Protein AF-A0AA96JI76-F1 (afdb_monomer)

Sequence (88 aa):
MATANRARKLLADIAERAVLTYVEAFLGLLLAAGTTSVVSLSALESAAIAAVPAGLAVVKGAVGSLLGRAGTASWLPARSDPASTTLN

Foldseek 3Di:
DVVVVLVVVLVVVLVVQLVVQLVVQLVVLVCCCVPHPPDPDDSVRSSVVSNVVSVVSNVVSVVCVPQADRPDPVSDDLVPDPPNPPPD

Structure (mmCIF, N/CA/C/O backbone):
data_AF-A0AA96JI76-F1
#
_entry.id   AF-A0AA96JI76-F1
#
loop_
_atom_site.group_PDB
_atom_site.id
_atom_site.type_symbol
_atom_site.label_atom_id
_atom_site.label_alt_id
_atom_site.label_comp_id
_atom_site.label_asym_id
_atom_site.label_entity_id
_atom_site.label_seq_id
_atom_site.pdbx_PDB_ins_code
_atom_site.Cartn_x
_atom_site.Cartn_y
_atom_site.Cartn_z
_atom_site.occupancy
_atom_site.B_iso_or_equiv
_atom_site.auth_seq_id
_atom_site.auth_comp_id
_atom_site.auth_asym_id
_atom_site.auth_atom_id
_atom_site.pdbx_PDB_model_num
ATOM 1 N N . MET A 1 1 ? 10.431 -3.687 -28.055 1.00 56.97 1 MET A N 1
ATOM 2 C CA . MET A 1 1 ? 9.353 -4.575 -27.546 1.00 56.97 1 MET A CA 1
ATOM 3 C C . MET A 1 1 ? 9.691 -5.231 -26.196 1.00 56.97 1 MET A C 1
ATOM 5 O O . MET A 1 1 ? 8.847 -5.225 -25.308 1.00 56.97 1 MET A O 1
ATOM 9 N N . ALA A 1 2 ? 10.919 -5.726 -25.977 1.00 62.97 2 ALA A N 1
ATOM 10 C CA . ALA A 1 2 ? 11.326 -6.371 -24.714 1.00 62.97 2 ALA A CA 1
ATOM 11 C C . ALA A 1 2 ? 11.368 -5.448 -23.466 1.00 62.97 2 ALA A C 1
ATOM 13 O O . ALA A 1 2 ? 11.132 -5.902 -22.349 1.00 62.97 2 ALA A O 1
ATOM 14 N N . THR A 1 3 ? 11.649 -4.152 -23.625 1.00 67.69 3 THR A N 1
ATOM 15 C CA . THR A 1 3 ? 11.699 -3.155 -22.531 1.00 67.69 3 THR A CA 1
ATOM 16 C C . THR A 1 3 ? 10.318 -2.800 -21.977 1.00 67.69 3 THR A C 1
ATOM 18 O O . THR A 1 3 ? 10.125 -2.833 -20.765 1.00 67.69 3 THR A O 1
ATOM 21 N N . ALA A 1 4 ? 9.327 -2.576 -22.845 1.00 70.44 4 ALA A N 1
ATOM 22 C CA . ALA A 1 4 ? 7.943 -2.304 -22.437 1.00 70.44 4 ALA A CA 1
ATOM 23 C C . ALA A 1 4 ? 7.302 -3.476 -21.665 1.00 70.44 4 ALA A C 1
ATOM 25 O O . ALA A 1 4 ? 6.430 -3.282 -20.822 1.00 70.44 4 ALA A O 1
ATOM 26 N N . ASN A 1 5 ? 7.731 -4.712 -21.937 1.00 80.12 5 ASN A N 1
ATOM 27 C CA . ASN A 1 5 ? 7.247 -5.890 -21.216 1.00 80.12 5 ASN A CA 1
ATOM 28 C C . ASN A 1 5 ? 7.868 -6.009 -19.810 1.00 80.12 5 ASN A C 1
ATOM 30 O O . ASN A 1 5 ? 7.182 -6.384 -18.864 1.00 80.12 5 ASN A O 1
ATOM 34 N N . ARG A 1 6 ? 9.140 -5.617 -19.649 1.00 75.62 6 ARG A N 1
ATOM 35 C CA . ARG A 1 6 ? 9.804 -5.536 -18.335 1.00 75.62 6 ARG A CA 1
ATOM 36 C C . ARG A 1 6 ? 9.202 -4.456 -17.442 1.00 75.62 6 ARG A C 1
ATOM 38 O O . ARG A 1 6 ? 8.928 -4.736 -16.283 1.00 75.62 6 ARG A O 1
ATOM 45 N N . ALA A 1 7 ? 8.938 -3.269 -17.990 1.00 79.50 7 ALA A N 1
ATOM 46 C CA . ALA A 1 7 ? 8.306 -2.182 -17.244 1.00 79.50 7 ALA A CA 1
ATOM 47 C C . ALA A 1 7 ? 6.919 -2.581 -16.712 1.00 79.50 7 ALA A C 1
ATOM 49 O O . ALA A 1 7 ? 6.630 -2.373 -15.540 1.00 79.50 7 ALA A O 1
ATOM 50 N N . ARG A 1 8 ? 6.090 -3.236 -17.539 1.00 83.88 8 ARG A N 1
ATOM 51 C CA . ARG A 1 8 ? 4.774 -3.742 -17.110 1.00 83.88 8 ARG A CA 1
ATOM 52 C C . ARG A 1 8 ? 4.873 -4.778 -15.990 1.00 83.88 8 ARG A C 1
ATOM 54 O O . ARG A 1 8 ? 4.123 -4.681 -15.028 1.00 83.88 8 ARG A O 1
ATOM 61 N N . LYS A 1 9 ? 5.808 -5.731 -16.087 1.00 84.25 9 LYS A N 1
ATOM 62 C CA . LYS A 1 9 ? 6.041 -6.726 -15.025 1.00 84.25 9 LYS A CA 1
ATOM 63 C C . LYS A 1 9 ? 6.498 -6.085 -13.717 1.00 84.25 9 LYS A C 1
ATOM 65 O O . LYS A 1 9 ? 6.006 -6.460 -12.665 1.00 84.25 9 LYS A O 1
ATOM 70 N N . LEU A 1 10 ? 7.401 -5.108 -13.791 1.00 83.62 10 LEU A N 1
ATOM 71 C CA . LEU A 1 10 ? 7.863 -4.369 -12.618 1.00 83.62 10 LEU A CA 1
ATOM 72 C C . LEU A 1 10 ? 6.718 -3.595 -11.953 1.00 83.62 10 LEU A C 1
ATOM 74 O O . LEU A 1 10 ? 6.554 -3.677 -10.745 1.00 83.62 10 LEU A O 1
ATOM 78 N N . LEU A 1 11 ? 5.918 -2.859 -12.729 1.00 87.31 11 LEU A N 1
ATOM 79 C CA . LEU A 1 11 ? 4.782 -2.113 -12.183 1.00 87.31 11 LEU A CA 1
ATOM 80 C C . LEU A 1 11 ? 3.742 -3.043 -11.550 1.00 87.31 11 LEU A C 1
ATOM 82 O O . LEU A 1 11 ? 3.206 -2.707 -10.500 1.00 87.31 11 LEU A O 1
ATOM 86 N N . ALA A 1 12 ? 3.490 -4.208 -12.155 1.00 89.75 12 ALA A N 1
ATOM 87 C CA . ALA A 1 12 ? 2.612 -5.222 -11.581 1.00 89.75 12 ALA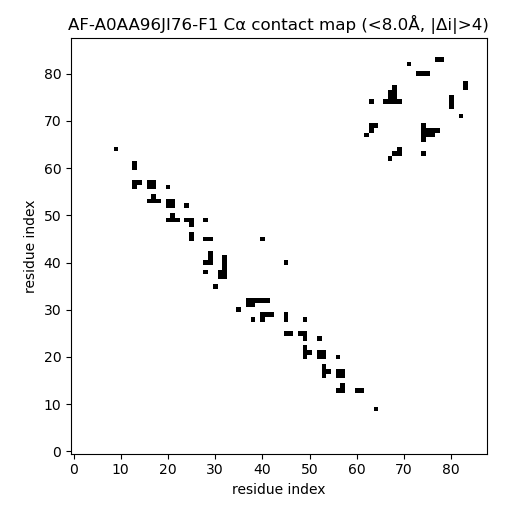 A CA 1
ATOM 88 C C . ALA A 1 12 ? 3.158 -5.769 -10.250 1.00 89.75 12 ALA A C 1
ATOM 90 O O . ALA A 1 12 ? 2.408 -5.810 -9.283 1.00 89.75 12 ALA A O 1
ATOM 91 N N . ASP A 1 13 ? 4.455 -6.093 -10.169 1.00 87.81 13 ASP A N 1
ATOM 92 C CA . ASP A 1 13 ? 5.104 -6.552 -8.927 1.00 87.81 13 ASP A CA 1
ATOM 93 C C . ASP A 1 13 ? 5.027 -5.495 -7.814 1.00 87.81 13 ASP A C 1
ATOM 95 O O . ASP A 1 13 ? 4.664 -5.794 -6.676 1.00 87.81 13 ASP A O 1
ATOM 99 N N . ILE A 1 14 ? 5.306 -4.230 -8.149 1.00 90.50 14 ILE A N 1
ATOM 100 C CA . ILE A 1 14 ? 5.214 -3.117 -7.196 1.00 90.50 14 ILE A CA 1
ATOM 101 C C . ILE A 1 14 ? 3.770 -2.933 -6.719 1.00 90.50 14 ILE A C 1
ATOM 103 O O . ILE A 1 14 ? 3.545 -2.760 -5.523 1.00 90.50 14 ILE A O 1
ATOM 107 N N . ALA A 1 15 ? 2.800 -2.971 -7.635 1.00 92.38 15 ALA A N 1
ATOM 108 C CA . ALA A 1 15 ? 1.390 -2.812 -7.302 1.00 92.38 15 ALA A CA 1
ATOM 109 C C . ALA A 1 15 ? 0.885 -3.957 -6.415 1.00 92.38 15 ALA A C 1
ATOM 111 O O . ALA A 1 15 ? 0.256 -3.695 -5.394 1.00 92.38 15 ALA A O 1
ATOM 112 N N . GLU A 1 16 ? 1.201 -5.207 -6.760 1.00 94.25 16 GLU A N 1
ATOM 113 C CA . GLU A 1 16 ? 0.831 -6.386 -5.975 1.00 94.25 16 GLU A CA 1
ATOM 114 C C . GLU A 1 16 ? 1.390 -6.292 -4.554 1.00 94.25 16 GLU A C 1
ATOM 116 O O . GLU A 1 16 ? 0.646 -6.400 -3.580 1.00 94.25 16 GLU A O 1
ATOM 121 N N . ARG A 1 17 ? 2.679 -5.969 -4.417 1.00 92.50 17 ARG A N 1
ATOM 122 C CA . ARG A 1 17 ? 3.319 -5.795 -3.109 1.00 92.50 17 ARG A CA 1
ATOM 123 C C . ARG A 1 17 ? 2.726 -4.647 -2.309 1.00 92.50 17 ARG A C 1
ATOM 125 O O . ARG A 1 17 ? 2.513 -4.804 -1.111 1.00 92.50 17 ARG A O 1
ATOM 132 N N . ALA A 1 18 ? 2.453 -3.510 -2.939 1.00 96.06 18 ALA A N 1
ATOM 133 C CA . ALA A 1 18 ? 1.864 -2.360 -2.263 1.00 96.06 18 ALA A CA 1
ATOM 134 C C . ALA A 1 18 ? 0.445 -2.659 -1.761 1.00 96.06 18 ALA A C 1
ATOM 136 O O . ALA A 1 18 ? 0.130 -2.347 -0.615 1.00 96.06 18 ALA A O 1
ATOM 137 N N . VAL A 1 19 ? -0.386 -3.307 -2.585 1.00 97.44 19 VAL A N 1
ATOM 138 C CA . VAL A 1 19 ? -1.753 -3.699 -2.214 1.00 97.44 19 VAL A CA 1
ATOM 139 C C . VAL A 1 19 ? -1.735 -4.734 -1.095 1.00 97.44 19 VAL A C 1
ATOM 141 O O . VAL A 1 19 ? -2.434 -4.550 -0.103 1.00 97.44 19 VAL A O 1
ATOM 144 N N . LEU A 1 20 ? -0.912 -5.780 -1.208 1.00 97.88 20 LEU A N 1
ATOM 145 C CA . LEU A 1 20 ? -0.787 -6.797 -0.161 1.00 97.88 20 LEU A CA 1
ATOM 146 C C . LEU A 1 20 ? -0.305 -6.184 1.156 1.00 97.88 20 LEU A C 1
ATOM 148 O O . LEU A 1 20 ? -0.912 -6.428 2.193 1.00 97.88 20 LEU A O 1
ATOM 152 N N . THR A 1 21 ? 0.706 -5.312 1.101 1.00 97.75 21 THR A N 1
ATOM 153 C CA . THR A 1 21 ? 1.221 -4.599 2.281 1.00 97.75 21 THR A CA 1
ATOM 154 C C . THR A 1 21 ? 0.143 -3.724 2.919 1.00 97.75 21 THR A C 1
ATOM 156 O O . THR A 1 21 ? 0.011 -3.697 4.140 1.00 97.75 21 THR A O 1
ATOM 159 N N . TYR A 1 22 ? -0.643 -3.010 2.106 1.00 98.00 22 TYR A N 1
ATOM 160 C CA . TYR A 1 22 ? -1.743 -2.185 2.596 1.00 98.00 22 TYR A CA 1
ATOM 161 C C . TYR A 1 22 ? -2.806 -3.027 3.298 1.00 98.00 22 TYR A C 1
ATOM 163 O O . TYR A 1 22 ? -3.198 -2.709 4.417 1.00 98.00 22 TYR A O 1
ATOM 171 N N . VAL A 1 23 ? -3.258 -4.104 2.652 1.00 98.25 23 VAL A N 1
ATOM 172 C CA . VAL A 1 23 ? -4.292 -4.994 3.191 1.00 98.25 23 VAL A CA 1
ATOM 173 C C . VAL A 1 23 ? -3.813 -5.646 4.484 1.00 98.25 23 VAL A C 1
ATOM 175 O O . VAL A 1 23 ? -4.545 -5.642 5.468 1.00 98.25 23 VAL A O 1
ATOM 178 N N . GLU A 1 24 ? -2.581 -6.149 4.515 1.00 98.06 24 GLU A N 1
ATOM 179 C CA . GLU A 1 24 ? -1.995 -6.770 5.703 1.00 98.06 24 GLU A CA 1
ATOM 180 C C . GLU A 1 24 ? -1.884 -5.777 6.867 1.00 98.06 24 GLU A C 1
ATOM 182 O O . GLU A 1 24 ? -2.360 -6.062 7.966 1.00 98.06 24 GLU A O 1
ATOM 187 N N . ALA A 1 25 ? -1.339 -4.580 6.626 1.00 97.88 25 ALA A N 1
ATOM 188 C CA . ALA A 1 25 ? -1.214 -3.554 7.658 1.00 97.88 25 ALA A CA 1
ATOM 189 C C . ALA A 1 25 ? -2.582 -3.050 8.144 1.00 97.88 25 ALA A C 1
ATOM 191 O O . ALA A 1 25 ? -2.781 -2.873 9.345 1.00 97.88 25 ALA A O 1
ATOM 192 N N . PHE A 1 26 ? -3.536 -2.846 7.232 1.00 98.00 26 PHE A N 1
ATOM 193 C CA . PHE A 1 26 ? -4.884 -2.391 7.563 1.00 98.00 26 PHE A CA 1
ATOM 194 C C . PHE A 1 26 ? -5.629 -3.415 8.415 1.00 98.00 26 PHE A C 1
ATOM 196 O O . PHE A 1 26 ? -6.156 -3.067 9.471 1.00 98.00 26 PHE A O 1
ATOM 203 N N . LEU A 1 27 ? -5.645 -4.680 7.984 1.00 97.69 27 LEU A N 1
ATOM 204 C CA . LEU A 1 27 ? -6.292 -5.754 8.731 1.00 97.69 27 LEU A CA 1
ATOM 205 C C . LEU A 1 27 ? -5.590 -5.993 10.068 1.00 97.69 27 LEU A C 1
ATOM 207 O O . LEU A 1 27 ? -6.267 -6.175 11.075 1.00 97.69 27 LEU A O 1
ATOM 211 N N . GLY A 1 28 ? -4.258 -5.922 10.104 1.00 96.56 28 GLY A N 1
ATOM 212 C CA . GLY A 1 28 ? -3.484 -6.011 11.339 1.00 96.56 28 GLY A CA 1
ATOM 213 C C . GLY A 1 28 ? -3.861 -4.922 12.343 1.00 96.56 28 GLY A C 1
ATOM 214 O O . GLY A 1 28 ? -4.139 -5.232 13.500 1.00 96.56 28 GLY A O 1
ATOM 215 N N . LEU A 1 29 ? -3.946 -3.660 11.904 1.00 96.19 29 LEU A N 1
ATOM 216 C CA . LEU A 1 29 ? -4.383 -2.555 12.761 1.00 96.19 29 LEU A CA 1
ATOM 217 C C . LEU A 1 29 ? -5.844 -2.695 13.195 1.00 96.19 29 LEU A C 1
ATOM 219 O O . LEU A 1 29 ? -6.146 -2.467 14.363 1.00 96.19 29 LEU A O 1
ATOM 223 N N . LEU A 1 30 ? -6.741 -3.085 12.287 1.00 95.75 30 LEU A N 1
ATOM 224 C CA . LEU A 1 30 ? -8.162 -3.244 12.594 1.00 95.75 30 LEU A CA 1
ATOM 225 C C . LEU A 1 30 ? -8.385 -4.351 13.631 1.00 95.75 30 LEU A C 1
ATOM 227 O O . LEU A 1 30 ? -9.148 -4.174 14.579 1.00 95.75 30 LEU A O 1
ATOM 231 N N . LEU A 1 31 ? -7.685 -5.478 13.479 1.00 95.81 31 LEU A N 1
ATOM 232 C CA . LEU A 1 31 ? -7.700 -6.564 14.454 1.00 95.81 31 LEU A CA 1
ATOM 233 C C . LEU A 1 31 ? -7.084 -6.119 15.779 1.00 95.81 31 LEU A C 1
ATOM 235 O O . LEU A 1 31 ? -7.672 -6.375 16.827 1.00 95.81 31 LEU A O 1
ATOM 239 N N . ALA A 1 32 ? -5.947 -5.420 15.756 1.00 95.44 32 ALA A N 1
ATOM 240 C CA . ALA A 1 32 ? -5.315 -4.908 16.968 1.00 95.44 32 ALA A CA 1
ATOM 241 C C . ALA A 1 32 ? -6.244 -3.954 17.733 1.00 95.44 32 ALA A C 1
ATOM 243 O O . ALA A 1 32 ? -6.394 -4.107 18.944 1.00 95.44 32 ALA A O 1
ATOM 244 N N . ALA A 1 33 ? -6.914 -3.038 17.031 1.00 93.19 33 ALA A N 1
ATOM 245 C CA . ALA A 1 33 ? -7.856 -2.092 17.621 1.00 93.19 33 ALA A CA 1
ATOM 246 C C . ALA A 1 33 ? -9.150 -2.752 18.123 1.00 93.19 33 ALA A C 1
ATOM 248 O O . ALA A 1 33 ? -9.723 -2.315 19.116 1.00 93.19 33 ALA A O 1
ATOM 249 N N . GLY A 1 34 ? -9.616 -3.813 17.456 1.00 91.06 34 GLY A N 1
ATOM 250 C CA . GLY A 1 34 ? -10.830 -4.536 17.846 1.00 91.06 34 GLY A CA 1
ATOM 251 C C . GLY A 1 34 ? -10.634 -5.573 18.956 1.00 91.06 34 GLY A C 1
ATOM 252 O O . GLY A 1 34 ? -11.603 -5.946 19.612 1.00 91.06 34 GLY A O 1
ATOM 253 N N . THR A 1 35 ? -9.407 -6.065 19.162 1.00 93.00 35 THR A N 1
ATOM 254 C CA . THR A 1 35 ? -9.129 -7.189 20.081 1.00 93.00 35 THR A CA 1
ATOM 255 C C . THR A 1 35 ? -8.233 -6.826 21.258 1.00 93.00 35 THR A C 1
ATOM 257 O O . THR A 1 35 ? -8.195 -7.569 22.238 1.00 93.00 35 THR A O 1
ATOM 260 N N . THR A 1 36 ? -7.518 -5.701 21.196 1.00 90.75 36 THR A N 1
ATOM 261 C CA . THR A 1 36 ? -6.568 -5.296 22.237 1.00 90.75 36 THR A CA 1
ATOM 262 C C . THR A 1 36 ? -6.795 -3.854 22.668 1.00 90.75 36 THR A C 1
ATOM 264 O O . THR A 1 36 ? -7.228 -3.018 21.885 1.00 90.75 36 THR A O 1
ATOM 267 N N . SER A 1 37 ? -6.415 -3.535 23.905 1.00 86.94 37 SER A N 1
ATOM 268 C CA . SER A 1 37 ? -6.418 -2.155 24.412 1.00 86.94 37 SER A CA 1
ATOM 269 C C . SER A 1 37 ? -5.132 -1.384 24.082 1.00 86.94 37 SER A C 1
ATOM 271 O O . SER A 1 37 ? -4.943 -0.276 24.576 1.00 86.94 37 SER A O 1
ATOM 273 N N . VAL A 1 38 ? -4.211 -1.973 23.306 1.00 89.44 38 VAL A N 1
ATOM 274 C CA . VAL A 1 38 ? -2.895 -1.380 22.998 1.00 89.44 38 VAL A CA 1
ATOM 275 C C . VAL A 1 38 ? -3.023 -0.255 21.970 1.00 89.44 38 VAL A C 1
ATOM 277 O O . VAL A 1 38 ? -2.259 0.706 21.992 1.00 89.44 38 VAL A O 1
ATOM 280 N N . VAL A 1 39 ? -3.998 -0.371 21.071 1.00 87.25 39 VAL A N 1
ATOM 281 C CA . VAL A 1 39 ? -4.234 0.555 19.968 1.00 87.25 39 VAL A CA 1
ATOM 282 C C . VAL A 1 39 ? -5.721 0.882 19.949 1.00 87.25 39 VAL A C 1
ATOM 284 O O . VAL A 1 39 ? -6.541 -0.021 19.891 1.00 87.25 39 VAL A O 1
ATOM 287 N N . SER A 1 40 ? -6.076 2.165 19.996 1.00 90.19 40 SER A N 1
ATOM 288 C CA . SER A 1 40 ? -7.464 2.627 19.892 1.00 90.19 40 SER A CA 1
ATOM 289 C C . SER A 1 40 ? -7.591 3.466 18.633 1.00 90.19 40 SER A C 1
ATOM 291 O O . SER A 1 40 ? -7.258 4.649 18.637 1.00 90.19 40 SER A O 1
ATOM 293 N N . LEU A 1 41 ? -7.984 2.822 17.538 1.00 92.06 41 LEU A N 1
ATOM 294 C CA . LEU A 1 41 ? -8.109 3.448 16.228 1.00 92.06 4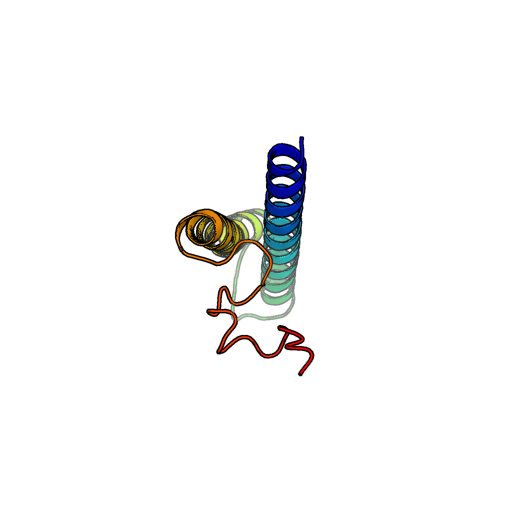1 LEU A CA 1
ATOM 295 C C . LEU A 1 41 ? -9.440 3.060 15.600 1.00 92.06 41 LEU A C 1
ATOM 297 O O . LEU A 1 41 ? -9.862 1.905 15.641 1.00 92.06 41 LEU A O 1
ATOM 301 N N . SER A 1 42 ? -10.076 4.027 14.957 1.00 93.88 42 SER A N 1
ATOM 302 C CA . SER A 1 42 ? -11.179 3.779 14.041 1.00 93.88 42 SER A CA 1
ATOM 303 C C . SER A 1 42 ? -10.694 3.067 12.771 1.00 93.88 42 SER A C 1
ATOM 305 O O . SER A 1 42 ? -9.501 3.043 12.438 1.00 93.88 42 SER A O 1
ATOM 307 N N . ALA A 1 43 ? -11.636 2.516 12.002 1.00 92.81 43 ALA A N 1
ATOM 308 C CA . ALA A 1 43 ? -11.327 1.921 10.703 1.00 92.81 43 ALA A CA 1
ATOM 309 C C . ALA A 1 43 ? -10.674 2.937 9.746 1.00 92.81 43 ALA A C 1
ATOM 311 O O . ALA A 1 43 ? -9.750 2.590 9.014 1.00 92.81 43 ALA A O 1
ATOM 312 N N . LEU A 1 44 ? -11.100 4.204 9.781 1.00 94.94 44 LEU A N 1
ATOM 313 C CA . LEU A 1 44 ? -10.533 5.247 8.926 1.00 94.94 44 LEU A CA 1
ATOM 314 C C . LEU A 1 44 ? -9.085 5.585 9.313 1.00 94.94 44 LEU A C 1
ATOM 316 O O . LEU A 1 44 ? -8.231 5.718 8.438 1.00 94.94 44 LEU A O 1
ATOM 320 N N . GLU A 1 45 ? -8.784 5.671 10.609 1.00 95.81 45 GLU A N 1
ATOM 321 C CA . GLU A 1 45 ? -7.414 5.910 11.087 1.00 95.81 45 GLU A CA 1
ATOM 322 C C . GLU A 1 45 ? -6.495 4.727 10.775 1.00 95.81 45 GLU A C 1
ATOM 324 O O . GLU A 1 45 ? -5.362 4.916 10.333 1.00 95.81 45 GLU A O 1
ATOM 329 N N . SER A 1 46 ? -7.006 3.502 10.918 1.00 95.69 46 SER A N 1
ATOM 330 C CA . SER A 1 46 ? -6.274 2.287 10.550 1.00 95.69 46 SER A CA 1
ATOM 331 C C . SER A 1 46 ? -5.921 2.270 9.063 1.00 95.69 46 SER A C 1
ATOM 333 O O . SER A 1 46 ? -4.789 1.957 8.693 1.00 95.69 46 SER A O 1
ATOM 335 N N . ALA A 1 47 ? -6.863 2.672 8.206 1.00 95.25 47 ALA A N 1
ATOM 336 C CA . ALA A 1 47 ? -6.648 2.805 6.768 1.00 95.25 47 ALA A CA 1
ATOM 337 C C . ALA A 1 47 ? -5.595 3.875 6.435 1.00 95.25 47 ALA A C 1
ATOM 339 O O . ALA A 1 47 ? -4.762 3.659 5.553 1.00 95.25 47 ALA A O 1
ATOM 340 N N . ALA A 1 48 ? -5.603 5.007 7.145 1.00 96.56 48 ALA A N 1
ATOM 341 C CA . ALA A 1 48 ? -4.620 6.071 6.958 1.00 96.56 48 ALA A CA 1
ATOM 342 C C . ALA A 1 48 ? -3.204 5.625 7.360 1.00 96.56 48 ALA A C 1
ATOM 344 O O . ALA A 1 48 ? -2.248 5.867 6.624 1.00 96.56 48 ALA A O 1
ATOM 345 N N . ILE A 1 49 ? -3.061 4.926 8.489 1.00 96.62 49 ILE A N 1
ATOM 346 C CA . ILE A 1 49 ? -1.757 4.446 8.969 1.00 96.62 49 ILE A CA 1
ATOM 347 C C . ILE A 1 49 ? -1.216 3.332 8.067 1.00 96.62 49 ILE A C 1
ATOM 349 O O . ILE A 1 49 ? -0.033 3.349 7.734 1.00 96.62 49 ILE A O 1
ATOM 353 N N . ALA A 1 50 ? -2.066 2.414 7.599 1.00 96.94 50 ALA A N 1
ATOM 354 C CA . ALA A 1 50 ? -1.676 1.345 6.675 1.00 96.94 50 ALA A CA 1
ATOM 355 C C . ALA A 1 50 ? -1.155 1.862 5.320 1.00 96.94 50 ALA A C 1
ATOM 357 O O . ALA A 1 50 ? -0.340 1.202 4.671 1.00 96.94 50 ALA A O 1
ATOM 358 N N . ALA A 1 51 ? -1.564 3.065 4.901 1.00 96.62 51 ALA A N 1
ATOM 359 C CA . ALA A 1 51 ? -1.056 3.694 3.683 1.00 96.62 51 ALA A CA 1
ATOM 360 C C . ALA A 1 51 ? 0.441 4.046 3.773 1.00 96.62 51 ALA A C 1
ATOM 362 O O . ALA A 1 51 ? 1.119 4.085 2.747 1.00 96.62 51 ALA A O 1
ATOM 363 N N . VAL A 1 52 ? 0.979 4.258 4.980 1.00 97.62 52 VAL A N 1
ATOM 364 C CA . VAL A 1 52 ? 2.393 4.604 5.190 1.00 97.62 52 VAL A CA 1
ATOM 365 C C . VAL A 1 52 ? 3.338 3.465 4.770 1.00 97.62 52 VAL A C 1
ATOM 367 O O . VAL A 1 52 ? 4.141 3.686 3.859 1.00 97.62 52 VAL A O 1
ATOM 370 N N . PRO A 1 53 ? 3.271 2.241 5.341 1.00 96.25 53 PRO A N 1
ATOM 371 C CA . PRO A 1 53 ? 4.131 1.139 4.908 1.00 96.25 53 PRO A CA 1
ATOM 372 C C . PRO A 1 53 ? 3.863 0.721 3.455 1.00 96.25 53 PRO A C 1
ATOM 374 O O . PRO A 1 53 ? 4.809 0.398 2.737 1.00 96.25 53 PRO A O 1
ATOM 377 N N . ALA A 1 54 ? 2.615 0.800 2.979 1.00 96.31 54 ALA A N 1
ATOM 378 C CA . ALA A 1 54 ? 2.289 0.540 1.576 1.00 96.31 54 ALA A CA 1
ATOM 379 C C . ALA A 1 54 ? 2.976 1.541 0.627 1.00 96.31 54 ALA A C 1
ATOM 381 O O . ALA A 1 54 ? 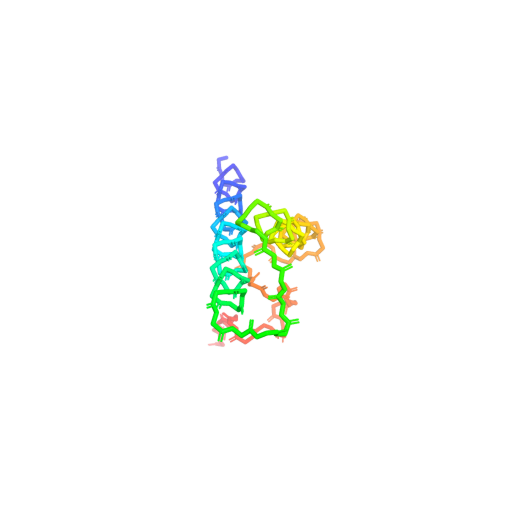3.565 1.149 -0.381 1.00 96.31 54 ALA A O 1
ATOM 382 N N . GLY A 1 55 ? 2.978 2.830 0.979 1.00 94.62 55 GLY A N 1
ATOM 383 C CA . GLY A 1 55 ? 3.711 3.863 0.251 1.00 94.62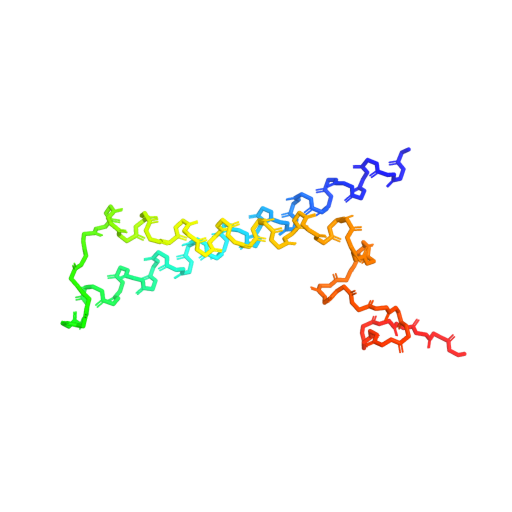 55 GLY A CA 1
ATOM 384 C C . GLY A 1 55 ? 5.219 3.611 0.250 1.00 94.62 55 GLY A C 1
ATOM 385 O O . GLY A 1 55 ? 5.864 3.709 -0.795 1.00 94.62 55 GLY A O 1
ATOM 386 N N . LEU A 1 56 ? 5.788 3.197 1.387 1.00 95.50 56 LEU A N 1
ATOM 387 C CA . LEU A 1 56 ? 7.204 2.822 1.472 1.00 95.50 56 LEU A CA 1
ATOM 388 C C . LEU A 1 56 ? 7.546 1.606 0.597 1.00 95.50 56 LEU A C 1
ATOM 390 O O . LEU A 1 56 ? 8.626 1.576 0.006 1.00 95.50 56 LEU A O 1
ATOM 394 N N . ALA A 1 57 ? 6.637 0.637 0.452 1.00 93.19 57 ALA A N 1
ATOM 395 C CA . ALA A 1 57 ? 6.819 -0.489 -0.463 1.00 93.19 57 ALA A CA 1
ATOM 396 C C 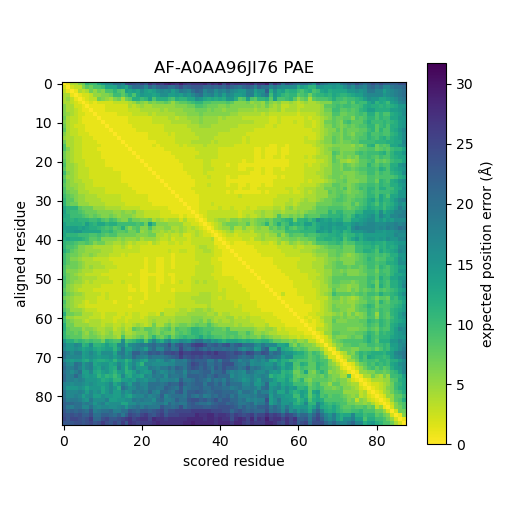. ALA A 1 57 ? 6.912 -0.022 -1.928 1.00 93.19 57 ALA A C 1
ATOM 398 O O . ALA A 1 57 ? 7.790 -0.483 -2.663 1.00 93.19 57 ALA A O 1
ATOM 399 N N . VAL A 1 58 ? 6.083 0.950 -2.334 1.00 93.44 58 VAL A N 1
ATOM 400 C CA . VAL A 1 58 ? 6.16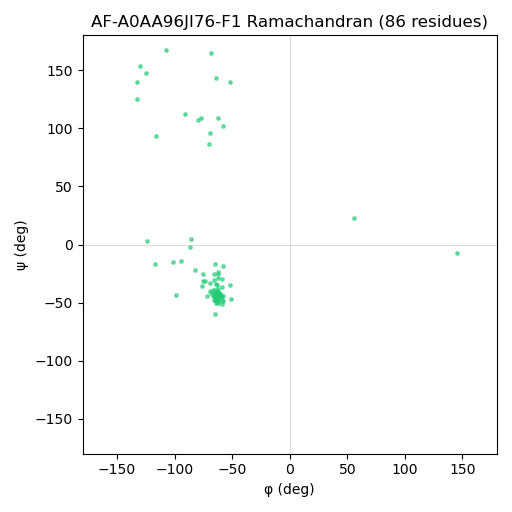1 1.578 -3.666 1.00 93.44 58 VAL A CA 1
ATOM 401 C C . VAL A 1 58 ? 7.476 2.327 -3.847 1.00 93.44 58 VAL A C 1
ATOM 403 O O . VAL A 1 58 ? 8.154 2.123 -4.853 1.00 93.44 58 VAL A O 1
ATOM 406 N N . VAL A 1 59 ? 7.868 3.156 -2.873 1.00 92.25 59 VAL A N 1
ATOM 407 C CA . VAL A 1 59 ? 9.140 3.896 -2.913 1.00 92.25 59 VAL A CA 1
ATOM 408 C C . VAL A 1 59 ? 10.311 2.929 -3.040 1.00 92.25 59 VAL A C 1
ATOM 410 O O . VAL A 1 59 ? 11.178 3.130 -3.890 1.00 92.25 59 VAL A O 1
ATOM 413 N N . LYS A 1 60 ? 10.315 1.834 -2.272 1.00 87.56 60 LYS A N 1
ATOM 414 C CA . LYS A 1 60 ? 11.316 0.778 -2.422 1.00 87.56 60 LYS A CA 1
ATOM 415 C C . LYS A 1 60 ? 11.275 0.203 -3.835 1.00 87.56 60 LYS A C 1
ATOM 417 O O . LYS A 1 60 ? 12.302 0.192 -4.493 1.00 87.56 60 LYS A O 1
ATOM 422 N N . GLY A 1 61 ? 10.120 -0.197 -4.351 1.00 85.19 61 GLY A N 1
ATOM 423 C CA . GLY A 1 61 ? 9.992 -0.666 -5.735 1.00 85.19 61 GLY A CA 1
ATOM 424 C C . GLY A 1 61 ? 10.585 0.297 -6.776 1.00 85.19 61 GLY A C 1
ATOM 425 O O . GLY A 1 61 ? 11.372 -0.111 -7.634 1.00 85.19 61 GLY A O 1
ATOM 426 N N . ALA A 1 62 ? 10.267 1.587 -6.660 1.00 85.50 62 ALA A N 1
ATOM 427 C CA . ALA A 1 62 ? 10.729 2.640 -7.559 1.00 85.50 62 ALA A CA 1
ATOM 428 C C . ALA A 1 62 ? 12.249 2.850 -7.484 1.00 85.50 62 ALA A C 1
ATOM 430 O O . ALA A 1 62 ? 12.920 2.841 -8.516 1.00 85.50 62 ALA A O 1
ATOM 431 N N . VAL A 1 63 ? 12.819 2.951 -6.280 1.00 84.12 63 VAL A N 1
ATOM 432 C CA . VAL A 1 63 ? 14.278 3.050 -6.082 1.00 84.12 63 VAL A CA 1
ATOM 433 C C . VAL A 1 63 ? 14.994 1.828 -6.676 1.00 84.12 63 VAL A C 1
ATOM 435 O O . VAL A 1 63 ? 16.103 1.939 -7.196 1.00 84.12 63 VAL A O 1
ATOM 438 N N . GLY A 1 64 ? 14.333 0.673 -6.706 1.00 76.81 64 GLY A N 1
ATOM 439 C CA . GLY A 1 64 ? 14.881 -0.563 -7.271 1.00 76.81 64 GLY A CA 1
ATOM 440 C C . GLY A 1 64 ? 14.973 -0.650 -8.741 1.00 76.81 64 GLY A C 1
ATOM 441 O O . GLY A 1 64 ? 15.901 -1.260 -9.269 1.00 76.81 64 GLY A O 1
ATOM 442 N N . SER A 1 65 ? 14.035 0.011 -9.390 1.00 75.69 65 SER A N 1
ATOM 443 C CA . SER A 1 65 ? 14.093 0.188 -10.822 1.00 75.69 65 SER A CA 1
ATOM 444 C C . SER A 1 65 ? 15.327 0.992 -11.256 1.00 75.69 65 SER A C 1
ATOM 446 O O . SER A 1 65 ? 15.777 0.821 -12.386 1.00 75.69 65 SER A O 1
ATOM 448 N N . LEU A 1 66 ? 15.891 1.820 -10.361 1.00 74.50 66 LEU A N 1
ATOM 449 C CA . LEU A 1 66 ? 17.023 2.710 -10.637 1.00 74.50 66 LEU A CA 1
ATOM 450 C C . LEU A 1 66 ? 18.371 2.140 -10.173 1.00 74.50 66 LEU A C 1
ATOM 452 O O . LEU A 1 66 ? 19.360 2.258 -10.890 1.00 74.50 66 LEU A O 1
ATOM 456 N N . LEU A 1 67 ? 18.424 1.548 -8.974 1.00 69.25 67 LEU A N 1
ATOM 457 C CA . LEU A 1 67 ? 19.677 1.119 -8.332 1.00 69.25 67 LEU A CA 1
ATOM 458 C C . LEU A 1 67 ? 19.957 -0.389 -8.444 1.00 69.25 67 LEU A C 1
ATOM 460 O O . LEU A 1 67 ? 21.071 -0.826 -8.158 1.00 69.25 67 LEU A O 1
ATOM 464 N N . GLY A 1 68 ? 18.958 -1.194 -8.810 1.00 63.72 68 GLY A N 1
ATOM 465 C CA . GLY A 1 68 ? 19.023 -2.653 -8.766 1.00 63.72 68 GLY A CA 1
ATOM 466 C C . GLY A 1 68 ? 19.136 -3.334 -10.128 1.00 63.72 68 GLY A C 1
ATOM 467 O O . GLY A 1 68 ? 18.882 -2.755 -11.185 1.00 63.72 68 GLY A O 1
ATOM 468 N N . ARG A 1 69 ? 19.463 -4.632 -10.111 1.00 63.72 69 ARG A N 1
ATOM 469 C CA . ARG A 1 69 ? 19.334 -5.485 -11.299 1.00 63.72 69 ARG A CA 1
ATOM 470 C C . ARG A 1 69 ? 17.855 -5.841 -11.479 1.00 63.72 69 ARG A C 1
ATOM 472 O O . ARG A 1 69 ? 17.298 -6.610 -10.701 1.00 63.72 69 ARG A O 1
ATOM 479 N N . ALA A 1 70 ? 17.220 -5.265 -12.502 1.00 55.72 70 ALA A N 1
ATOM 480 C CA . ALA A 1 70 ? 15.805 -5.476 -12.807 1.00 55.72 70 ALA A CA 1
ATOM 481 C C . ALA A 1 70 ? 15.504 -6.969 -13.050 1.00 55.72 70 ALA A C 1
ATOM 483 O O . ALA A 1 70 ? 15.813 -7.504 -14.117 1.00 55.72 70 ALA A O 1
ATOM 484 N N . GLY A 1 71 ? 14.920 -7.639 -12.051 1.00 55.66 71 GLY A N 1
ATOM 485 C CA . GLY A 1 71 ? 14.548 -9.056 -12.121 1.00 55.66 71 GLY A CA 1
ATOM 486 C C . GLY A 1 71 ? 14.681 -9.845 -10.818 1.00 55.66 71 GLY A C 1
ATOM 487 O O . GLY A 1 71 ? 14.246 -10.991 -10.792 1.00 55.66 71 GLY A O 1
ATOM 488 N N . THR A 1 72 ? 15.254 -9.273 -9.755 1.00 60.53 72 THR A N 1
ATOM 489 C CA . THR A 1 72 ? 15.449 -9.983 -8.478 1.00 60.53 72 THR A CA 1
ATOM 490 C C . THR A 1 72 ? 14.813 -9.204 -7.331 1.00 60.53 72 THR A C 1
ATOM 492 O O . THR A 1 72 ? 14.728 -7.981 -7.385 1.00 60.53 72 THR A O 1
ATOM 495 N N . ALA A 1 73 ? 14.308 -9.889 -6.302 1.00 57.31 73 ALA A N 1
ATOM 496 C CA . ALA A 1 73 ? 13.592 -9.247 -5.192 1.00 57.31 73 ALA A CA 1
ATOM 497 C C . ALA A 1 73 ? 14.524 -8.509 -4.208 1.00 57.31 73 ALA A C 1
ATOM 499 O O . ALA A 1 73 ? 14.087 -7.575 -3.536 1.00 57.31 73 ALA A O 1
ATOM 500 N N . SER A 1 74 ? 15.791 -8.929 -4.130 1.00 62.59 74 SER A N 1
ATOM 501 C CA . SER A 1 74 ? 16.824 -8.398 -3.226 1.00 62.59 74 SER A CA 1
ATOM 502 C C 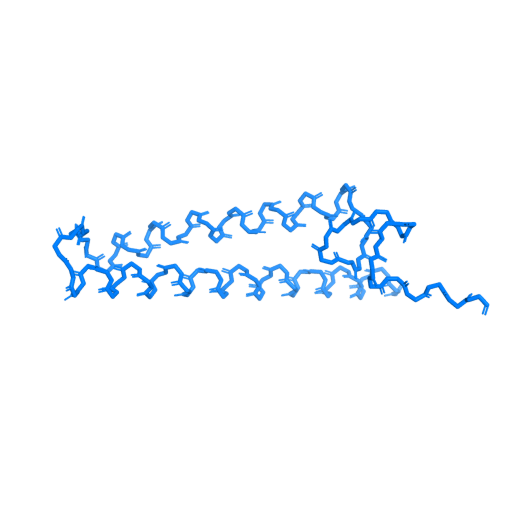. SER A 1 74 ? 17.699 -7.319 -3.869 1.00 62.59 74 SER A C 1
ATOM 504 O O . SER A 1 74 ? 18.423 -6.619 -3.165 1.00 62.59 74 SER A O 1
ATOM 506 N N . TRP A 1 75 ? 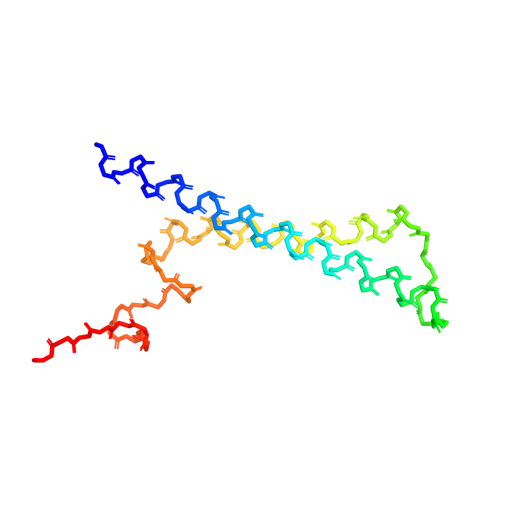17.640 -7.204 -5.202 1.00 65.31 75 TRP A N 1
ATOM 507 C CA . TRP A 1 75 ? 18.493 -6.349 -6.033 1.00 65.31 75 TRP A CA 1
ATOM 508 C C . TRP A 1 75 ? 19.985 -6.612 -5.839 1.00 65.31 75 TRP A C 1
ATOM 510 O O . TRP A 1 75 ? 20.820 -5.746 -6.111 1.00 65.31 75 TRP A O 1
ATOM 520 N N . LEU A 1 76 ? 20.327 -7.812 -5.368 1.00 62.59 76 LEU A N 1
ATOM 521 C CA . LEU A 1 76 ? 21.709 -8.215 -5.210 1.00 62.59 76 LEU A CA 1
ATOM 522 C C . LEU A 1 76 ? 22.393 -8.262 -6.586 1.00 62.59 76 LEU A C 1
ATOM 524 O O . LEU A 1 76 ? 21.784 -8.660 -7.588 1.00 62.59 76 LEU A O 1
ATOM 528 N N . PRO A 1 77 ? 23.678 -7.872 -6.667 1.00 67.06 77 PRO A N 1
ATOM 529 C CA . PRO A 1 77 ? 24.498 -8.200 -7.822 1.00 67.06 77 PRO A CA 1
ATOM 530 C C . PRO A 1 77 ? 24.419 -9.707 -8.085 1.00 67.06 77 PRO A C 1
ATOM 532 O O . PRO A 1 77 ? 24.480 -10.476 -7.134 1.00 67.06 77 PRO A O 1
ATOM 535 N N . ALA A 1 78 ? 24.350 -10.140 -9.349 1.00 68.31 78 ALA A N 1
ATOM 536 C CA . ALA A 1 78 ? 24.189 -11.564 -9.688 1.00 68.31 78 ALA A CA 1
ATOM 537 C C . ALA A 1 78 ? 25.220 -12.474 -8.995 1.00 68.31 78 ALA A C 1
ATOM 539 O O . ALA A 1 78 ? 24.874 -13.546 -8.538 1.00 68.31 78 ALA A O 1
ATOM 540 N N . ARG A 1 79 ? 26.459 -12.002 -8.800 1.00 70.00 79 ARG A N 1
ATOM 541 C CA . ARG A 1 79 ? 27.505 -12.718 -8.043 1.00 70.00 79 ARG A CA 1
ATOM 542 C C . ARG A 1 79 ? 27.148 -13.058 -6.584 1.00 70.00 79 ARG A C 1
ATOM 544 O O . ARG A 1 79 ? 27.836 -13.852 -5.962 1.00 70.00 79 ARG A O 1
ATOM 551 N N . SER A 1 80 ? 26.156 -12.383 -6.018 1.00 68.94 80 SER A N 1
ATOM 552 C CA . SER A 1 80 ? 25.737 -12.474 -4.619 1.00 68.94 80 SER A CA 1
ATOM 553 C C . SER A 1 80 ? 24.258 -12.832 -4.495 1.00 68.94 80 SER A C 1
ATOM 555 O O . SER A 1 80 ? 23.743 -12.853 -3.383 1.00 68.94 80 SER A O 1
ATOM 557 N N . ASP A 1 81 ? 23.568 -13.068 -5.614 1.00 69.50 81 ASP A N 1
ATOM 558 C CA . ASP A 1 81 ? 22.155 -13.411 -5.610 1.00 69.50 81 ASP A CA 1
ATOM 559 C C . ASP A 1 81 ? 21.993 -14.940 -5.549 1.00 69.50 81 ASP A C 1
ATOM 561 O O . ASP A 1 81 ? 22.323 -15.617 -6.529 1.00 69.50 81 ASP A O 1
ATOM 565 N N . PRO A 1 82 ? 21.478 -15.503 -4.439 1.00 66.19 82 PRO A N 1
ATOM 566 C CA . PRO A 1 82 ? 21.268 -16.943 -4.304 1.00 66.19 82 PRO A CA 1
ATOM 567 C C . PRO A 1 82 ? 20.218 -17.496 -5.280 1.00 66.19 82 PRO A C 1
ATOM 569 O O . PRO A 1 82 ? 20.180 -18.701 -5.503 1.00 66.19 82 PRO A O 1
ATOM 572 N N . ALA A 1 83 ? 19.384 -16.639 -5.883 1.00 66.12 83 ALA A N 1
ATOM 573 C CA . ALA A 1 83 ? 18.448 -17.027 -6.935 1.00 66.12 83 ALA A CA 1
ATOM 574 C C . ALA A 1 83 ? 19.073 -16.984 -8.344 1.00 66.12 83 ALA A C 1
ATOM 576 O O . ALA A 1 83 ? 18.405 -17.327 -9.322 1.00 66.12 83 ALA A O 1
ATOM 577 N N . SER A 1 84 ? 20.338 -16.567 -8.484 1.00 64.94 84 SER A N 1
ATOM 578 C CA . SER A 1 84 ? 21.038 -16.652 -9.764 1.00 64.94 84 SER A CA 1
ATOM 579 C C . SER A 1 84 ? 21.537 -18.082 -9.997 1.00 64.94 84 SER A C 1
ATOM 581 O O . SER A 1 84 ? 22.488 -18.552 -9.382 1.00 64.94 84 SER A O 1
ATOM 583 N N . THR A 1 85 ? 20.892 -18.806 -10.910 1.00 62.22 85 THR A N 1
ATOM 584 C CA . THR A 1 85 ? 21.453 -20.039 -11.474 1.00 62.22 85 THR A CA 1
ATOM 585 C C . THR A 1 85 ? 22.634 -19.671 -12.367 1.00 62.22 85 THR A C 1
ATOM 587 O O . THR A 1 85 ? 22.481 -19.476 -13.574 1.00 62.22 85 THR A O 1
ATOM 590 N N . THR A 1 86 ? 23.824 -19.546 -11.784 1.00 59.00 86 THR A N 1
ATOM 591 C CA . THR A 1 86 ? 25.067 -19.734 -12.533 1.00 59.00 86 THR A C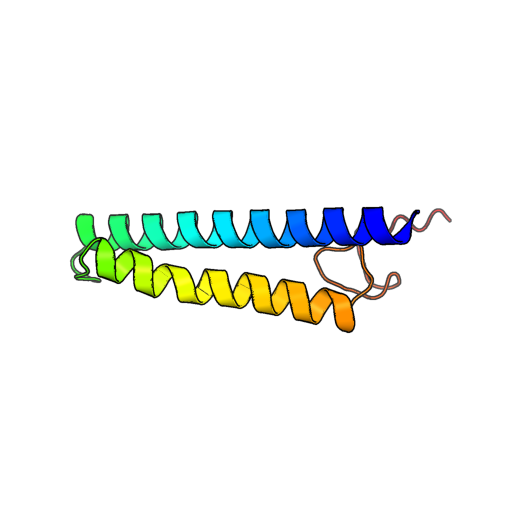A 1
ATOM 592 C C . THR A 1 86 ? 25.157 -21.217 -12.878 1.00 59.00 86 THR A C 1
ATOM 594 O O . THR A 1 86 ? 25.549 -22.031 -12.045 1.00 59.00 86 THR A O 1
ATOM 597 N N . LEU A 1 87 ? 24.715 -21.572 -14.086 1.00 57.53 87 LEU A N 1
ATOM 598 C CA . LEU A 1 87 ? 25.120 -22.821 -14.722 1.00 57.53 87 LEU A CA 1
ATOM 599 C C . LEU A 1 87 ? 26.640 -22.734 -14.909 1.00 57.53 87 LEU A C 1
ATOM 601 O O . LEU A 1 87 ? 27.104 -21.902 -15.691 1.00 57.53 87 LEU A O 1
ATOM 605 N N . ASN A 1 88 ? 27.381 -23.517 -14.125 1.00 49.00 88 ASN A N 1
ATOM 606 C CA . ASN A 1 88 ? 28.759 -23.878 -14.452 1.00 49.00 88 ASN A CA 1
ATOM 607 C C . ASN A 1 88 ? 28.750 -24.914 -15.575 1.00 49.00 88 ASN A C 1
ATOM 609 O O . ASN A 1 88 ? 27.851 -25.787 -15.541 1.00 49.00 88 ASN A O 1
#

Secondary structure (DSSP, 8-state):
-HHHHHHHHHHHHHHHHHHHHHHHHHHHHHHHHHH-SS----HHHHHHHHHHHHHHHHHHHHHHHHHS-TT-SS---GGG-TT-----

Solvent-accessible surface area (backbone atoms only — not comparable to full-atom values): 5007 Å² total; per-residue (Å²): 116,74,64,66,54,50,54,52,52,50,54,48,52,31,48,52,51,21,52,52,42,24,53,51,41,23,52,52,42,47,49,40,30,75,74,40,91,86,40,90,58,54,71,68,55,25,49,59,57,17,47,51,62,15,48,50,44,38,52,51,45,55,54,36,72,73,77,30,54,87,88,55,96,82,37,47,58,67,97,72,28,90,85,51,81,76,82,125

Radius of gyration: 17.45 Å; Cα contacts (8 Å, |Δi|>4): 66; chains: 1; bounding box: 40×30×52 Å

pLDDT: mean 83.17, std 14.27, range [49.0, 98.25]

Mean predicted aligned error: 8.17 Å